Protein AF-A0A7J5VGN0-F1 (afdb_monomer_lite)

Sequence (141 aa):
MKNILKKIDSIKTKIDAHRPLDSHMVNQLREYFRSSMTYSSNALEENSLTETETKIVIEDGITIGGKPVKDHLEALGHSAAYDLLFRLAKHQDITEANIKELHRLFYYRIDEDQAGKYRKQKKSSLPAQPSSPPHLKRYRI

Radius of gyration: 19.09 Å; chains: 1; bounding box: 44×40×51 Å

pLDDT: mean 88.63, std 17.1, range [35.78, 98.5]

Secondary structure (DSSP, 8-state):
-HHHHHHHHHHHHHHHTTPSPPHHHHHHHHHHHHHHHHHHHHHHTT----HHHHHIIIII-PPPTTS-HHHHHHHHHHHHHHHHHHHHTTSS---HHHHHHHHHHHHTTT-TTTTT----SPPP-PPPP-PPPTT-S----

Structure (mmCIF, N/CA/C/O backbone):
data_AF-A0A7J5VGN0-F1
#
_entry.id   AF-A0A7J5VGN0-F1
#
loop_
_atom_site.group_PDB
_atom_site.id
_atom_site.type_symbol
_atom_site.label_atom_id
_atom_site.label_alt_id
_atom_site.label_comp_id
_atom_site.label_asym_id
_atom_site.label_entity_id
_atom_site.label_seq_id
_atom_site.pdbx_PDB_ins_code
_atom_site.Cartn_x
_atom_site.Cartn_y
_atom_site.Cartn_z
_atom_site.occupancy
_atom_site.B_iso_or_equiv
_atom_site.auth_seq_id
_atom_site.auth_comp_id
_atom_site.auth_asym_id
_atom_site.auth_atom_id
_atom_site.pdbx_PDB_model_n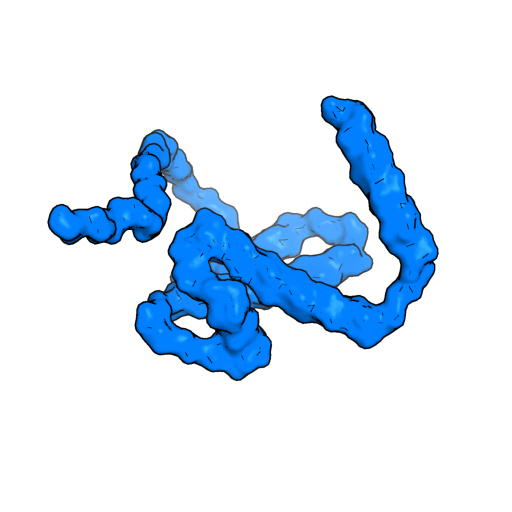um
ATOM 1 N N . MET A 1 1 ? 9.150 22.708 -17.367 1.00 65.81 1 MET A N 1
ATOM 2 C CA . MET A 1 1 ? 8.446 21.412 -17.544 1.00 65.81 1 MET A CA 1
ATOM 3 C C . MET A 1 1 ? 9.105 20.488 -18.572 1.00 65.81 1 MET A C 1
ATOM 5 O O . MET A 1 1 ? 9.515 19.411 -18.168 1.00 65.81 1 MET A O 1
ATOM 9 N N . LYS A 1 2 ? 9.304 20.880 -19.847 1.00 73.38 2 LYS A N 1
ATOM 10 C CA . LYS A 1 2 ? 9.900 19.992 -20.884 1.00 73.38 2 LYS A CA 1
ATOM 11 C C . LYS A 1 2 ? 11.277 19.395 -20.524 1.00 73.38 2 LYS A C 1
ATOM 13 O O . LYS A 1 2 ? 11.551 18.258 -20.879 1.00 73.38 2 LYS A O 1
ATOM 18 N N . ASN A 1 3 ? 12.130 20.134 -19.807 1.00 90.06 3 ASN A N 1
ATOM 19 C CA . ASN A 1 3 ? 13.449 19.643 -19.373 1.00 90.06 3 ASN A CA 1
ATOM 20 C C . ASN A 1 3 ? 13.342 18.571 -18.260 1.00 90.06 3 ASN A C 1
ATOM 22 O O . ASN A 1 3 ? 14.042 17.565 -18.289 1.00 90.06 3 ASN A O 1
ATOM 26 N N . ILE A 1 4 ? 12.392 18.729 -17.329 1.00 95.06 4 ILE A N 1
ATOM 27 C CA . ILE A 1 4 ? 12.167 17.772 -16.232 1.00 95.06 4 ILE A CA 1
ATOM 28 C C . ILE A 1 4 ? 11.666 16.432 -16.776 1.00 95.06 4 ILE A C 1
ATOM 30 O O . ILE A 1 4 ? 12.188 15.396 -16.383 1.00 95.06 4 ILE A O 1
ATOM 34 N N . LEU A 1 5 ? 10.718 16.453 -17.720 1.00 96.38 5 LEU A N 1
ATOM 35 C CA . LEU A 1 5 ? 10.209 15.227 -18.348 1.00 96.38 5 LEU A CA 1
ATOM 36 C C . LEU A 1 5 ? 11.332 14.454 -19.053 1.00 96.38 5 LEU A C 1
ATOM 38 O O . LEU A 1 5 ? 11.529 13.281 -18.768 1.00 96.38 5 LEU A O 1
ATOM 42 N N . LYS A 1 6 ? 12.176 15.143 -19.837 1.00 96.81 6 LYS A N 1
ATOM 43 C CA . LYS A 1 6 ? 13.356 14.523 -20.465 1.00 96.81 6 LYS A CA 1
ATOM 44 C C . LYS A 1 6 ? 14.316 13.896 -19.449 1.00 96.81 6 LYS A C 1
ATOM 46 O O . LYS A 1 6 ? 14.897 12.846 -19.713 1.00 96.81 6 LYS A O 1
ATOM 51 N N . LYS A 1 7 ? 14.506 14.537 -18.291 1.00 96.94 7 LYS A N 1
ATOM 52 C CA . LYS A 1 7 ? 15.338 13.992 -17.209 1.00 96.94 7 LYS A CA 1
ATOM 53 C C . LYS A 1 7 ? 14.717 12.728 -16.606 1.00 96.94 7 LYS A C 1
ATOM 55 O O . LYS A 1 7 ? 15.448 11.768 -16.379 1.00 96.94 7 LYS A O 1
ATOM 60 N N . ILE A 1 8 ? 13.403 12.719 -16.370 1.00 96.81 8 ILE A N 1
ATOM 61 C CA . ILE A 1 8 ? 12.665 11.543 -15.880 1.00 96.81 8 ILE A CA 1
ATOM 62 C C . ILE A 1 8 ? 12.804 10.386 -16.872 1.00 96.81 8 ILE A C 1
ATOM 64 O O . ILE A 1 8 ? 13.197 9.295 -16.464 1.00 96.81 8 ILE A O 1
ATOM 68 N N . ASP A 1 9 ? 12.590 10.642 -18.164 1.00 96.94 9 ASP A N 1
ATOM 69 C CA . ASP A 1 9 ? 12.725 9.631 -19.216 1.00 96.94 9 ASP A CA 1
ATOM 70 C C . ASP A 1 9 ? 14.149 9.060 -19.259 1.00 96.94 9 ASP A C 1
ATOM 72 O O . ASP A 1 9 ? 14.336 7.847 -19.292 1.00 96.94 9 ASP A O 1
ATOM 76 N N . SER A 1 10 ? 15.173 9.916 -19.160 1.00 97.19 10 SER A N 1
ATOM 77 C CA . SER A 1 10 ? 16.572 9.474 -19.127 1.00 97.19 10 SER A CA 1
ATOM 78 C C . SER A 1 10 ? 16.886 8.581 -17.921 1.00 97.19 10 SER A C 1
ATOM 80 O O . SER A 1 10 ? 17.598 7.585 -18.064 1.00 97.19 10 SER A O 1
ATOM 82 N N . ILE A 1 11 ? 16.363 8.911 -16.737 1.00 97.25 11 ILE A N 1
ATOM 83 C CA . ILE A 1 11 ? 16.534 8.090 -15.530 1.00 97.25 11 ILE A CA 1
ATOM 84 C C . ILE A 1 11 ? 15.798 6.758 -15.691 1.00 97.25 11 ILE A C 1
ATOM 86 O O . ILE A 1 11 ? 16.367 5.711 -15.387 1.00 97.25 11 ILE A O 1
ATOM 90 N N . LYS A 1 12 ? 14.573 6.783 -16.224 1.00 96.62 12 LYS A N 1
ATOM 91 C CA . LYS A 1 12 ? 13.795 5.576 -16.501 1.00 96.62 12 LYS A CA 1
ATOM 92 C C . LYS A 1 12 ? 14.535 4.636 -17.454 1.00 96.62 12 LYS A C 1
ATOM 94 O O . LYS A 1 12 ? 14.658 3.459 -17.134 1.00 96.62 12 LYS A O 1
ATOM 99 N N . THR A 1 13 ? 15.109 5.145 -18.546 1.00 97.25 13 THR A N 1
ATOM 100 C CA . THR A 1 13 ? 15.904 4.332 -19.485 1.00 97.25 13 THR A CA 1
ATOM 101 C C . THR A 1 13 ? 17.092 3.659 -18.800 1.00 97.25 13 THR A C 1
ATOM 103 O O . THR A 1 13 ? 17.365 2.490 -19.056 1.00 97.25 13 THR A O 1
ATOM 106 N N . LYS A 1 14 ? 17.786 4.366 -17.897 1.00 96.62 14 LYS A N 1
ATOM 107 C CA . LYS A 1 14 ? 18.894 3.780 -17.125 1.00 96.62 14 LYS A CA 1
ATOM 108 C C . LYS A 1 14 ? 18.417 2.655 -16.207 1.00 96.62 14 LYS A C 1
ATOM 110 O O . LYS A 1 14 ? 19.077 1.630 -16.132 1.00 96.62 14 LYS A O 1
ATOM 115 N N . ILE A 1 15 ? 17.274 2.828 -15.542 1.00 94.19 15 ILE A N 1
ATOM 116 C CA . ILE A 1 15 ? 16.675 1.789 -14.690 1.00 94.19 15 ILE A CA 1
ATOM 117 C C . ILE A 1 15 ? 16.257 0.576 -15.530 1.00 94.19 15 ILE A C 1
ATOM 119 O O . ILE A 1 15 ? 16.538 -0.560 -15.158 1.00 94.19 15 ILE A O 1
ATOM 123 N N . ASP A 1 16 ? 15.606 0.807 -16.670 1.00 95.12 16 ASP A N 1
ATOM 124 C CA . ASP A 1 16 ? 15.105 -0.265 -17.531 1.00 95.12 16 ASP A CA 1
ATOM 125 C C . ASP A 1 16 ? 16.242 -1.085 -18.163 1.00 95.12 16 ASP A C 1
ATOM 127 O O . ASP A 1 16 ? 16.081 -2.290 -18.350 1.00 95.12 16 ASP A O 1
ATOM 131 N N . ALA A 1 17 ? 17.415 -0.483 -18.395 1.00 96.44 17 ALA A N 1
ATOM 132 C CA . ALA A 1 17 ? 18.611 -1.181 -18.875 1.00 96.44 17 ALA A CA 1
ATOM 133 C C . ALA A 1 17 ? 19.156 -2.244 -17.898 1.00 96.44 17 ALA A C 1
ATOM 135 O O . ALA A 1 17 ? 19.924 -3.108 -18.310 1.00 96.44 17 ALA A O 1
ATOM 136 N N . HIS A 1 18 ? 18.756 -2.210 -16.622 1.00 92.56 18 HIS A N 1
ATOM 137 C CA . HIS A 1 18 ? 19.127 -3.217 -15.622 1.00 92.56 18 HIS A CA 1
ATOM 138 C C . HIS A 1 18 ? 18.126 -4.381 -15.518 1.00 92.56 18 HIS A C 1
ATOM 140 O O . HIS A 1 18 ? 18.248 -5.213 -14.622 1.00 92.56 18 HIS A O 1
ATOM 146 N N . ARG A 1 19 ? 17.116 -4.455 -16.395 1.00 92.12 19 ARG A N 1
ATOM 147 C CA . ARG A 1 19 ? 16.150 -5.564 -16.422 1.00 92.12 19 ARG A CA 1
ATOM 148 C C . ARG A 1 19 ? 16.654 -6.736 -17.293 1.00 92.12 19 ARG A C 1
ATOM 150 O O . ARG A 1 19 ? 17.323 -6.486 -18.292 1.00 92.12 19 ARG A O 1
ATOM 157 N N . PRO A 1 20 ? 16.274 -7.996 -16.987 1.00 92.88 20 PRO A N 1
ATOM 158 C CA . PRO A 1 20 ? 15.438 -8.408 -15.860 1.00 92.88 20 PRO A CA 1
ATOM 159 C C . PRO A 1 20 ? 16.210 -8.386 -14.535 1.00 92.88 20 PRO A C 1
ATOM 161 O O . PRO A 1 20 ? 17.388 -8.717 -14.479 1.00 92.88 20 PRO A O 1
ATOM 164 N N . LEU A 1 21 ? 15.516 -8.004 -13.463 1.00 90.38 21 LEU A N 1
ATOM 165 C CA . LEU A 1 21 ? 16.039 -8.137 -12.106 1.00 90.38 21 LEU A CA 1
ATOM 166 C C . LEU A 1 21 ? 15.834 -9.572 -11.621 1.00 90.38 21 LEU A C 1
ATOM 168 O O . LEU A 1 21 ? 14.879 -10.237 -12.031 1.00 90.38 21 LEU A O 1
ATOM 172 N N . ASP A 1 22 ? 16.702 -10.017 -10.717 1.00 94.12 22 ASP A N 1
ATOM 173 C CA . ASP A 1 22 ? 16.537 -11.298 -10.043 1.00 94.12 22 ASP A CA 1
ATOM 174 C C . ASP A 1 22 ? 15.186 -11.371 -9.300 1.00 94.12 22 ASP A C 1
ATOM 176 O O . ASP A 1 22 ? 14.713 -10.395 -8.711 1.00 94.12 22 ASP A O 1
ATOM 180 N N . SER A 1 23 ? 14.553 -12.544 -9.333 1.00 92.75 23 SER A N 1
ATOM 181 C CA . SER A 1 23 ? 13.204 -12.747 -8.792 1.00 92.75 23 SER A CA 1
ATOM 182 C C . SER A 1 23 ? 13.121 -12.520 -7.280 1.00 92.75 23 SER A C 1
ATOM 184 O O . SER A 1 23 ? 12.127 -11.976 -6.794 1.00 92.75 23 SER A O 1
ATOM 186 N N . HIS A 1 24 ? 14.176 -12.868 -6.540 1.00 95.56 24 HIS A N 1
ATOM 187 C CA . HIS A 1 24 ? 14.250 -12.618 -5.109 1.00 95.56 24 HIS A CA 1
ATOM 188 C C . HIS A 1 24 ? 14.403 -11.116 -4.835 1.00 95.56 24 HIS A C 1
ATOM 190 O O . HIS A 1 24 ? 13.672 -10.577 -4.003 1.00 95.56 24 HIS A O 1
ATOM 196 N N . MET A 1 25 ? 15.241 -10.405 -5.599 1.00 94.12 25 MET A N 1
ATOM 197 C CA . MET A 1 25 ? 15.329 -8.939 -5.506 1.00 94.12 25 MET A CA 1
ATOM 198 C C . MET A 1 25 ? 13.992 -8.247 -5.808 1.00 94.12 25 MET A C 1
ATOM 200 O O . MET A 1 25 ? 13.609 -7.307 -5.113 1.00 94.12 25 MET A O 1
ATOM 204 N N . VAL A 1 26 ? 13.253 -8.707 -6.824 1.00 92.69 26 VAL A N 1
ATOM 205 C CA . VAL A 1 26 ? 11.925 -8.161 -7.156 1.00 92.69 26 VAL A CA 1
ATOM 206 C C . VAL A 1 26 ? 10.946 -8.350 -5.999 1.00 92.69 26 VAL A C 1
ATOM 208 O O . VAL A 1 26 ? 10.202 -7.422 -5.680 1.00 92.69 26 VAL A O 1
ATOM 211 N N . ASN A 1 27 ? 10.961 -9.514 -5.347 1.00 93.31 27 ASN A N 1
ATOM 212 C CA . ASN A 1 27 ? 10.115 -9.766 -4.183 1.00 93.31 27 ASN A CA 1
ATOM 213 C C . ASN A 1 27 ? 10.485 -8.854 -3.007 1.00 93.31 27 ASN A C 1
ATOM 215 O O . ASN A 1 27 ? 9.598 -8.242 -2.423 1.00 93.31 27 ASN A O 1
ATOM 219 N N . GLN A 1 28 ? 11.775 -8.673 -2.711 1.00 94.88 28 GLN A N 1
ATOM 220 C CA . GLN A 1 28 ? 12.214 -7.753 -1.656 1.00 94.88 28 GLN A CA 1
ATOM 221 C C . GLN A 1 28 ? 11.773 -6.307 -1.919 1.00 94.88 28 GLN A C 1
ATOM 223 O O . GLN A 1 28 ? 11.275 -5.635 -1.016 1.00 94.88 28 GLN A O 1
ATOM 228 N N . LEU A 1 29 ? 11.908 -5.835 -3.163 1.00 94.12 29 LEU A N 1
ATOM 229 C CA . LEU A 1 29 ? 11.426 -4.509 -3.554 1.00 94.12 29 LEU A CA 1
ATOM 230 C C . LEU A 1 29 ? 9.909 -4.396 -3.393 1.00 94.12 29 LEU A C 1
ATOM 232 O O . LEU A 1 29 ? 9.423 -3.367 -2.928 1.00 94.12 29 LEU A O 1
ATOM 236 N N . ARG A 1 30 ? 9.156 -5.440 -3.752 1.00 93.69 30 ARG A N 1
ATOM 237 C CA . ARG A 1 30 ? 7.700 -5.459 -3.589 1.00 93.69 30 ARG A CA 1
ATOM 238 C C . ARG A 1 30 ? 7.294 -5.327 -2.121 1.00 93.69 30 ARG A C 1
ATOM 240 O O . ARG A 1 30 ? 6.439 -4.496 -1.835 1.00 93.69 30 ARG A O 1
ATOM 247 N N . GLU A 1 31 ? 7.903 -6.084 -1.212 1.00 94.12 31 GLU A N 1
ATOM 248 C CA . GLU A 1 31 ? 7.583 -6.002 0.223 1.00 94.12 31 GLU A CA 1
ATOM 249 C C . GLU A 1 31 ? 7.964 -4.634 0.816 1.00 94.12 31 GLU A C 1
ATOM 251 O O . GLU A 1 31 ? 7.182 -4.014 1.544 1.00 94.12 31 GLU A O 1
ATOM 256 N N . TYR A 1 32 ? 9.116 -4.089 0.411 1.00 95.00 32 TYR A N 1
ATOM 257 C CA . TYR A 1 32 ? 9.520 -2.735 0.791 1.00 95.00 32 TYR A CA 1
ATOM 258 C C . TYR A 1 32 ? 8.509 -1.674 0.327 1.00 95.00 32 TYR A C 1
ATOM 260 O O . TYR A 1 32 ? 8.060 -0.843 1.115 1.00 95.00 32 TYR A O 1
ATOM 268 N N . PHE A 1 33 ? 8.101 -1.702 -0.944 1.00 95.69 33 PHE A N 1
ATOM 269 C CA . PHE A 1 33 ? 7.139 -0.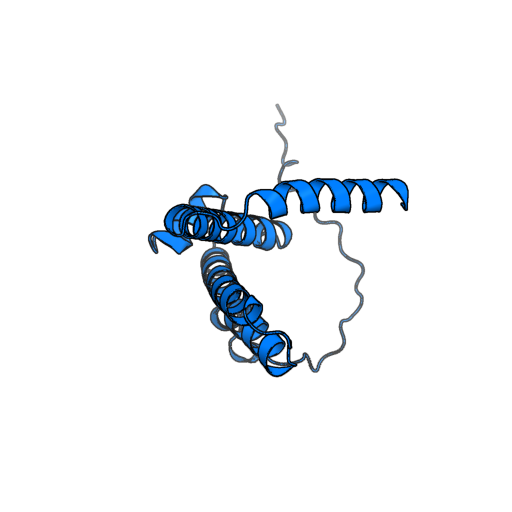723 -1.448 1.00 95.69 33 PHE A CA 1
ATOM 270 C C . PHE A 1 33 ? 5.733 -0.942 -0.893 1.00 95.69 33 PHE A C 1
ATOM 272 O O . PHE A 1 33 ? 5.017 0.037 -0.702 1.00 95.69 33 PHE A O 1
ATOM 279 N N . ARG A 1 34 ? 5.333 -2.182 -0.592 1.00 96.81 34 ARG A N 1
ATOM 280 C CA . ARG A 1 34 ? 4.055 -2.481 0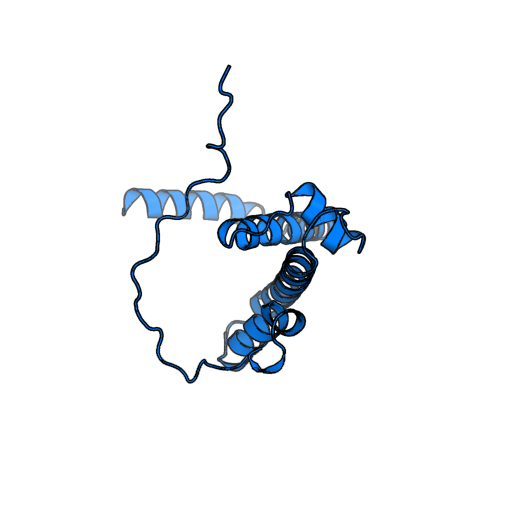.063 1.00 96.81 34 ARG A CA 1
ATOM 281 C C . ARG A 1 34 ? 3.954 -1.779 1.417 1.00 96.81 34 ARG A C 1
ATOM 283 O O . ARG A 1 34 ? 2.958 -1.097 1.664 1.00 96.81 34 ARG A O 1
ATOM 290 N N . SER A 1 35 ? 4.964 -1.927 2.275 1.00 96.75 35 SER A N 1
ATOM 291 C CA . SER A 1 35 ? 5.003 -1.273 3.591 1.00 96.75 35 SER A CA 1
ATOM 292 C C . SER A 1 35 ? 5.115 0.247 3.472 1.00 96.75 35 SER A C 1
ATOM 294 O O . SER A 1 35 ? 4.266 0.963 4.008 1.00 96.75 35 SER A O 1
ATOM 296 N N . SER A 1 36 ? 6.077 0.745 2.692 1.00 97.12 36 SER A N 1
ATOM 297 C CA . SER A 1 36 ? 6.345 2.183 2.589 1.00 97.12 36 SER A CA 1
ATOM 298 C C . SER A 1 36 ? 5.195 2.971 1.941 1.00 97.12 36 SER A C 1
ATOM 300 O O . SER A 1 36 ? 4.836 4.052 2.415 1.00 97.12 36 SER A O 1
ATOM 302 N N . MET A 1 37 ? 4.539 2.417 0.910 1.00 97.06 37 MET A N 1
ATOM 303 C CA . MET A 1 37 ? 3.356 3.040 0.295 1.00 97.06 37 MET A CA 1
ATOM 304 C C . MET A 1 37 ? 2.145 3.018 1.224 1.00 97.06 37 MET A C 1
ATOM 306 O O . MET A 1 37 ? 1.395 3.991 1.261 1.00 97.06 37 MET A O 1
ATOM 310 N N . THR A 1 38 ? 1.953 1.929 1.973 1.00 97.75 38 THR A N 1
ATOM 311 C CA . THR A 1 38 ? 0.846 1.816 2.932 1.00 97.75 38 THR A CA 1
ATOM 312 C C . THR A 1 38 ? 0.982 2.843 4.046 1.00 97.75 38 THR A C 1
ATOM 314 O O . THR A 1 38 ? 0.029 3.565 4.326 1.00 97.75 38 THR A O 1
ATOM 317 N N . TYR A 1 39 ? 2.180 2.972 4.617 1.00 98.38 39 TYR A N 1
ATOM 318 C CA . TYR A 1 39 ? 2.469 4.000 5.611 1.00 98.38 39 TYR A CA 1
ATOM 319 C C . TYR A 1 39 ? 2.281 5.406 5.033 1.00 98.38 39 TYR A C 1
ATOM 321 O O . TYR A 1 39 ? 1.491 6.187 5.556 1.00 98.38 39 TYR A O 1
ATOM 329 N N . SER A 1 40 ? 2.966 5.720 3.929 1.00 98.00 40 SER A N 1
ATOM 330 C CA . SER A 1 40 ? 2.980 7.080 3.380 1.00 98.00 40 SER A CA 1
ATOM 331 C C . SER A 1 40 ? 1.587 7.545 2.951 1.00 98.00 40 SER A C 1
ATOM 333 O O . SER A 1 40 ? 1.239 8.700 3.178 1.00 98.00 40 SER A O 1
ATOM 335 N N . SER A 1 41 ? 0.773 6.661 2.358 1.00 96.88 41 SER A N 1
ATOM 336 C CA . SER A 1 41 ? -0.594 7.005 1.954 1.00 96.88 41 SER A CA 1
ATOM 337 C C . SER A 1 41 ? -1.502 7.235 3.158 1.00 96.88 41 SER A C 1
ATOM 339 O O . SER A 1 41 ? -2.234 8.218 3.184 1.00 96.88 41 SER A O 1
ATOM 341 N N . ASN A 1 42 ? -1.459 6.358 4.161 1.00 97.19 42 ASN A N 1
ATOM 342 C CA . ASN A 1 42 ? -2.326 6.494 5.327 1.00 97.19 42 ASN A CA 1
ATOM 343 C C . ASN A 1 42 ? -1.908 7.684 6.206 1.00 97.19 42 ASN A C 1
ATOM 345 O O . ASN A 1 42 ? -2.768 8.383 6.733 1.00 97.19 42 ASN A O 1
ATOM 349 N N . ALA A 1 43 ? -0.607 7.969 6.323 1.00 97.19 43 ALA A N 1
ATOM 350 C CA . ALA A 1 43 ? -0.103 9.119 7.073 1.00 97.19 43 ALA A CA 1
ATOM 351 C C . ALA A 1 43 ? -0.588 10.466 6.497 1.00 97.19 43 ALA A C 1
ATOM 353 O O . ALA A 1 43 ? -0.798 11.413 7.255 1.00 97.19 43 ALA A O 1
ATOM 354 N N . LEU A 1 44 ? -0.810 10.557 5.175 1.00 96.62 44 LEU A N 1
ATOM 355 C CA . LEU A 1 44 ? -1.428 11.735 4.544 1.00 96.62 44 LEU A CA 1
ATOM 356 C C . LEU A 1 44 ? -2.887 11.943 4.979 1.00 96.62 44 LEU A C 1
ATOM 358 O O . LEU A 1 44 ? -3.344 13.081 5.028 1.00 96.62 44 LEU A O 1
ATOM 362 N N . GLU A 1 45 ? -3.586 10.861 5.321 1.00 92.81 45 GLU A N 1
ATOM 363 C CA . GLU A 1 45 ? -4.972 10.848 5.809 1.00 92.81 45 GLU A CA 1
ATOM 364 C C . GLU A 1 45 ? -5.040 10.821 7.351 1.00 92.81 45 GLU A C 1
ATOM 366 O O . GLU A 1 45 ? -6.027 10.380 7.937 1.00 92.81 45 GLU A O 1
ATOM 371 N N . GLU A 1 46 ? -3.977 11.300 8.010 1.00 94.81 46 GLU A N 1
ATOM 372 C CA . GLU A 1 46 ? -3.860 11.447 9.469 1.00 94.81 46 GLU A CA 1
ATOM 373 C C . GLU A 1 46 ? -3.831 10.126 10.266 1.00 94.81 46 GLU A C 1
ATOM 375 O O . GLU A 1 46 ? -4.058 10.122 11.478 1.00 94.81 46 GLU A O 1
ATOM 380 N N . ASN A 1 47 ? -3.488 9.003 9.628 1.00 97.81 47 ASN A N 1
ATOM 381 C CA . ASN A 1 47 ? -3.206 7.751 10.334 1.00 97.81 47 ASN A CA 1
ATOM 382 C C . ASN A 1 47 ? -1.950 7.891 11.214 1.00 97.81 47 ASN A C 1
ATOM 384 O O . ASN A 1 47 ? -0.939 8.460 10.797 1.00 97.81 47 ASN A O 1
ATOM 388 N N . SER A 1 48 ? -2.006 7.370 12.441 1.00 98.00 48 SER A N 1
ATOM 389 C CA . SER A 1 48 ? -0.985 7.609 13.465 1.00 98.00 48 SER A CA 1
ATOM 390 C C . SER A 1 48 ? 0.110 6.543 13.552 1.00 98.00 48 SER A C 1
ATOM 392 O O . SER A 1 48 ? 1.033 6.696 14.361 1.00 98.00 48 SER A O 1
ATOM 394 N N . LEU A 1 49 ? 0.028 5.457 12.779 1.00 98.44 49 LEU A N 1
ATOM 395 C CA . LEU A 1 49 ? 1.078 4.437 12.742 1.00 98.44 49 LEU A CA 1
ATOM 396 C C . LEU A 1 49 ? 2.345 5.006 12.096 1.00 98.44 49 LEU A C 1
ATOM 398 O O . LEU A 1 49 ? 2.303 5.619 11.035 1.00 98.44 49 LEU A O 1
ATOM 402 N N . THR A 1 50 ? 3.495 4.772 12.720 1.00 98.38 50 THR A N 1
ATOM 403 C CA . THR A 1 50 ? 4.808 5.004 12.100 1.00 98.38 50 THR A CA 1
ATOM 404 C C . THR A 1 50 ? 5.078 3.977 10.995 1.00 98.38 50 THR A C 1
ATOM 406 O O . THR A 1 50 ? 4.380 2.966 10.887 1.00 98.38 50 THR A O 1
ATOM 409 N N . GLU A 1 51 ? 6.114 4.188 10.178 1.00 97.75 51 GLU A N 1
ATOM 410 C CA . GLU A 1 51 ? 6.478 3.236 9.115 1.00 97.75 51 GLU A CA 1
ATOM 411 C C . GLU A 1 51 ? 6.814 1.847 9.683 1.00 97.75 51 GLU A C 1
ATOM 413 O O . GLU A 1 51 ? 6.314 0.836 9.191 1.00 97.75 51 GLU A O 1
ATOM 418 N N . THR A 1 52 ? 7.576 1.791 10.782 1.00 97.69 52 THR A N 1
ATOM 419 C CA . THR A 1 52 ? 7.916 0.534 11.470 1.00 97.69 52 THR A CA 1
ATOM 420 C C . THR A 1 52 ? 6.687 -0.142 12.072 1.00 97.69 52 THR A C 1
ATOM 422 O O . THR A 1 52 ? 6.514 -1.346 11.916 1.00 97.69 52 THR A O 1
ATOM 425 N N . GLU A 1 53 ? 5.812 0.618 12.735 1.00 98.50 53 GLU A N 1
ATOM 426 C CA . GLU A 1 53 ? 4.549 0.098 13.276 1.00 98.50 53 GLU A CA 1
ATOM 427 C C . GLU A 1 53 ? 3.648 -0.445 12.159 1.00 98.50 53 GLU A C 1
ATOM 429 O O . GLU A 1 53 ? 3.117 -1.544 12.277 1.00 98.50 53 GLU A O 1
ATOM 434 N N . THR A 1 54 ? 3.531 0.278 11.042 1.00 98.31 54 THR A N 1
ATOM 435 C CA . THR A 1 54 ? 2.781 -0.164 9.858 1.00 98.31 54 THR A CA 1
ATOM 436 C C . THR A 1 54 ? 3.334 -1.480 9.325 1.00 98.31 54 THR A C 1
ATOM 438 O O . THR A 1 54 ? 2.565 -2.393 9.035 1.00 98.31 54 THR A O 1
ATOM 441 N N . LYS A 1 55 ? 4.664 -1.598 9.228 1.00 97.75 55 LYS A N 1
ATOM 442 C CA . LYS A 1 55 ? 5.333 -2.824 8.795 1.00 97.75 55 LYS A CA 1
ATOM 443 C C . LYS A 1 55 ? 4.985 -4.007 9.704 1.00 97.75 55 LYS A C 1
ATOM 445 O O . LYS A 1 55 ? 4.545 -5.033 9.201 1.00 97.75 55 LYS A O 1
ATOM 450 N N . ILE A 1 56 ? 5.096 -3.835 11.022 1.00 97.81 56 ILE A N 1
ATOM 451 C CA . ILE A 1 56 ? 4.738 -4.858 12.021 1.00 97.81 56 ILE A CA 1
ATOM 452 C C . ILE A 1 56 ? 3.270 -5.291 11.868 1.00 97.81 56 ILE A C 1
ATOM 454 O O . ILE A 1 56 ? 2.959 -6.481 11.887 1.00 97.81 56 ILE A O 1
ATOM 458 N N . VAL A 1 57 ? 2.358 -4.336 11.661 1.00 98.06 57 VAL A N 1
ATOM 459 C CA . VAL A 1 57 ? 0.928 -4.628 11.474 1.00 98.06 57 VAL A CA 1
ATOM 460 C C . VAL A 1 57 ? 0.680 -5.478 10.230 1.00 98.06 57 VAL A C 1
ATOM 462 O O . VAL A 1 57 ? -0.110 -6.419 10.289 1.00 98.06 57 VAL A O 1
ATOM 465 N N . ILE A 1 58 ? 1.310 -5.150 9.098 1.00 97.12 58 ILE A N 1
ATOM 466 C CA . ILE A 1 58 ? 1.003 -5.812 7.822 1.00 97.12 58 ILE A CA 1
ATOM 467 C C . ILE A 1 58 ? 1.808 -7.095 7.583 1.00 97.12 58 ILE A C 1
ATOM 469 O O . ILE A 1 58 ? 1.298 -7.981 6.902 1.00 97.12 58 ILE A O 1
ATOM 473 N N . GLU A 1 59 ? 3.040 -7.189 8.093 1.00 94.56 59 GLU A N 1
ATOM 474 C CA . GLU A 1 59 ? 3.920 -8.350 7.890 1.00 94.56 59 GLU A CA 1
ATOM 475 C C . GLU A 1 59 ? 3.727 -9.397 8.993 1.00 94.56 59 GLU A C 1
ATOM 477 O O . GLU A 1 59 ? 3.558 -10.577 8.687 1.00 94.56 59 GLU A O 1
ATOM 482 N N . ASP A 1 60 ? 3.670 -8.968 10.258 1.00 95.00 60 ASP A N 1
ATOM 483 C CA . ASP A 1 60 ? 3.613 -9.881 11.408 1.00 95.00 60 ASP A CA 1
ATOM 484 C C . ASP A 1 60 ? 2.187 -10.068 11.953 1.00 95.00 60 ASP A C 1
ATOM 486 O O . ASP A 1 60 ? 1.931 -10.960 12.764 1.00 95.00 60 ASP A O 1
ATOM 490 N N . GLY A 1 61 ? 1.236 -9.224 11.534 1.00 94.81 61 GLY A N 1
ATOM 491 C CA . GLY A 1 61 ? -0.146 -9.264 12.022 1.00 94.81 61 GLY A CA 1
ATOM 492 C C . GLY A 1 61 ? -0.292 -8.832 13.484 1.00 94.81 61 GLY A C 1
ATOM 493 O O . GLY A 1 61 ? -1.280 -9.178 14.136 1.00 94.81 61 GLY A O 1
ATOM 494 N N . ILE A 1 62 ? 0.688 -8.098 14.016 1.00 96.69 62 ILE A N 1
ATOM 495 C CA . ILE A 1 62 ? 0.736 -7.682 15.420 1.00 96.69 62 ILE A CA 1
ATOM 496 C C . ILE A 1 62 ? 0.096 -6.300 15.576 1.00 96.69 62 ILE A C 1
ATOM 498 O O . ILE A 1 62 ? 0.413 -5.358 14.854 1.00 96.69 62 ILE A O 1
ATOM 502 N N . THR A 1 63 ? -0.794 -6.157 16.557 1.00 96.88 63 THR A N 1
ATOM 503 C CA . THR A 1 63 ? -1.401 -4.865 16.905 1.00 96.88 63 THR A CA 1
ATOM 504 C C . THR A 1 63 ? -0.466 -3.999 17.744 1.00 96.88 63 THR A C 1
ATOM 506 O O . THR A 1 63 ? 0.240 -4.500 18.619 1.00 96.88 63 THR A O 1
ATOM 509 N N . ILE A 1 64 ? -0.545 -2.686 17.555 1.00 98.12 64 ILE A N 1
ATOM 510 C CA . ILE A 1 64 ? 0.232 -1.681 18.275 1.00 98.12 64 ILE A CA 1
ATOM 511 C C . ILE A 1 64 ? -0.606 -1.085 19.408 1.00 98.12 64 ILE A C 1
ATOM 513 O O . ILE A 1 64 ? -1.651 -0.463 19.195 1.00 98.12 64 ILE A O 1
ATOM 517 N N . GLY A 1 65 ? -0.128 -1.265 20.638 1.00 97.69 65 GLY A N 1
ATOM 518 C CA . GLY A 1 65 ? -0.780 -0.734 21.832 1.00 97.69 65 GLY A CA 1
ATOM 519 C C . GLY A 1 65 ? -0.903 0.793 21.798 1.00 97.69 65 GLY A C 1
ATOM 520 O O . GLY A 1 65 ? 0.029 1.498 21.424 1.00 97.69 65 GLY A O 1
ATOM 521 N N . GLY A 1 66 ? -2.063 1.311 22.208 1.00 96.94 66 GLY A N 1
ATOM 522 C CA . GLY A 1 66 ? -2.317 2.754 22.296 1.00 96.94 66 GLY A CA 1
ATOM 523 C C . GLY A 1 66 ? -2.656 3.444 20.970 1.00 96.94 66 GLY A C 1
ATOM 524 O O . GLY A 1 66 ? -2.900 4.649 20.973 1.00 96.94 66 GLY A O 1
ATOM 525 N N . LYS A 1 67 ? -2.711 2.709 19.853 1.00 97.75 67 LYS A N 1
ATOM 526 C CA . LYS A 1 67 ? -3.122 3.236 18.545 1.00 97.75 67 LYS A CA 1
ATOM 527 C C . LYS A 1 67 ? -4.594 2.912 18.258 1.00 97.75 67 LYS A C 1
ATOM 529 O O . LYS A 1 67 ? -5.082 1.866 18.699 1.00 97.75 67 LYS A O 1
ATOM 534 N N . PRO A 1 68 ? -5.321 3.763 17.513 1.00 97.56 68 PRO A N 1
ATOM 535 C CA . PRO A 1 68 ? -6.695 3.475 17.121 1.00 97.56 68 PRO A CA 1
ATOM 536 C C . PRO A 1 68 ? -6.804 2.166 16.334 1.00 97.56 68 PRO A C 1
ATOM 538 O O . PRO A 1 68 ? -5.990 1.874 15.460 1.00 97.56 68 PRO A O 1
ATOM 541 N N . VAL A 1 69 ? -7.861 1.389 16.581 1.00 96.94 69 VAL A N 1
ATOM 542 C CA . VAL A 1 69 ? -8.151 0.180 15.785 1.00 96.94 69 VAL A CA 1
ATOM 543 C C . VAL A 1 69 ? -8.333 0.537 14.308 1.00 96.94 69 VAL A C 1
ATOM 545 O O . VAL A 1 69 ? -7.845 -0.183 13.441 1.00 96.94 69 VAL A O 1
ATOM 548 N N . LYS A 1 70 ? -8.966 1.685 14.027 1.00 96.75 70 LYS A N 1
ATOM 549 C CA . LYS A 1 70 ? -9.151 2.226 12.674 1.00 96.75 70 LYS A CA 1
ATOM 550 C C . LYS A 1 70 ? -7.835 2.261 11.893 1.00 96.75 70 LYS A C 1
ATOM 552 O O . LYS A 1 70 ? -7.795 1.761 10.776 1.00 96.75 70 LYS A O 1
ATOM 557 N N . ASP A 1 71 ? -6.761 2.742 12.513 1.00 98.00 71 ASP A N 1
ATOM 558 C CA . ASP A 1 71 ? -5.466 2.906 11.855 1.00 98.00 71 ASP A CA 1
ATOM 559 C C . ASP A 1 71 ? -4.879 1.572 11.373 1.00 98.00 71 ASP A C 1
ATOM 561 O O . ASP A 1 71 ? -4.334 1.480 10.272 1.00 98.00 71 ASP A O 1
ATOM 565 N N . HIS A 1 72 ? -5.044 0.517 12.174 1.00 98.25 72 HIS A N 1
ATOM 566 C CA . HIS A 1 72 ? -4.624 -0.838 11.821 1.00 98.25 72 HIS A CA 1
ATOM 567 C C . HIS A 1 72 ? -5.462 -1.400 10.675 1.00 98.25 72 HIS A C 1
ATOM 569 O O . HIS A 1 72 ? -4.935 -2.027 9.758 1.00 98.25 72 HIS A O 1
ATOM 575 N N . LEU A 1 73 ? -6.777 -1.179 10.720 1.00 97.75 73 LEU A N 1
ATOM 576 C CA . LEU A 1 73 ? -7.697 -1.650 9.689 1.00 97.75 73 LEU A CA 1
ATOM 577 C C . LEU A 1 73 ? -7.439 -0.955 8.348 1.00 97.75 73 LEU A C 1
ATOM 579 O O . LEU A 1 73 ? -7.461 -1.625 7.316 1.00 97.75 73 LEU A O 1
ATOM 583 N N . GLU A 1 74 ? -7.125 0.341 8.364 1.00 97.62 74 GLU A N 1
ATOM 584 C CA . GLU A 1 74 ? -6.695 1.098 7.184 1.00 97.62 74 GLU A CA 1
ATOM 585 C C . GLU A 1 74 ? -5.365 0.576 6.630 1.00 97.62 74 GLU A C 1
ATOM 587 O O . GLU A 1 74 ? -5.237 0.392 5.420 1.00 97.62 74 GLU A O 1
ATOM 592 N N . ALA A 1 75 ? -4.377 0.289 7.487 1.00 98.00 75 ALA A N 1
ATOM 593 C CA . ALA A 1 75 ? -3.096 -0.279 7.057 1.00 98.00 75 ALA A CA 1
ATOM 594 C C . ALA A 1 75 ? -3.280 -1.656 6.397 1.00 98.00 75 ALA A C 1
ATOM 596 O O . ALA A 1 75 ? -2.784 -1.906 5.296 1.00 98.00 75 ALA A O 1
ATOM 597 N N . LEU A 1 76 ? -4.066 -2.536 7.023 1.00 97.88 76 LEU A N 1
ATOM 598 C CA . LEU A 1 76 ? -4.384 -3.852 6.472 1.00 97.88 76 LEU A CA 1
ATOM 599 C C . LEU A 1 76 ? -5.135 -3.740 5.138 1.00 97.88 76 LEU A C 1
ATOM 601 O O . LEU A 1 76 ? -4.749 -4.397 4.168 1.00 97.88 76 LEU A O 1
ATOM 605 N N . GLY A 1 77 ? -6.167 -2.893 5.073 1.00 97.62 77 GLY A N 1
ATOM 606 C CA . GLY A 1 77 ? -6.971 -2.669 3.869 1.00 97.62 77 GLY A CA 1
ATOM 607 C C . GLY A 1 77 ? -6.146 -2.128 2.703 1.00 97.62 77 GLY A C 1
ATOM 608 O O . GLY A 1 77 ? -6.190 -2.676 1.599 1.00 97.62 77 GLY A O 1
ATOM 609 N N . HIS A 1 78 ? -5.322 -1.109 2.951 1.00 97.69 78 HIS A N 1
ATOM 610 C CA . HIS A 1 78 ? -4.439 -0.546 1.934 1.00 97.69 78 HIS A CA 1
ATOM 611 C C . HIS A 1 78 ? -3.389 -1.563 1.459 1.00 97.69 78 HIS A C 1
ATOM 613 O O . HIS A 1 78 ? -3.174 -1.705 0.255 1.00 97.69 78 HIS A O 1
ATOM 619 N N . SER A 1 79 ? -2.786 -2.342 2.365 1.00 97.44 79 SER A N 1
ATOM 620 C CA . SER A 1 79 ? -1.817 -3.376 1.974 1.00 97.44 79 SER A CA 1
ATOM 621 C C . SER A 1 79 ? -2.441 -4.459 1.074 1.00 97.44 79 SER A C 1
ATOM 623 O O . SER A 1 79 ? -1.824 -4.897 0.103 1.00 97.44 79 SER A O 1
ATOM 625 N N . ALA A 1 80 ? -3.701 -4.834 1.327 1.00 97.50 80 ALA A N 1
ATOM 626 C CA . ALA A 1 80 ? -4.445 -5.767 0.484 1.00 97.50 80 ALA A CA 1
ATOM 627 C C . ALA A 1 80 ? -4.797 -5.156 -0.885 1.00 97.50 80 ALA A C 1
ATOM 629 O O . ALA A 1 80 ? -4.722 -5.834 -1.914 1.00 97.50 80 ALA A O 1
ATOM 630 N N . ALA A 1 81 ? -5.147 -3.867 -0.919 1.00 97.31 81 ALA A N 1
ATOM 631 C CA . ALA A 1 81 ? -5.360 -3.140 -2.167 1.00 97.31 81 ALA A CA 1
ATOM 632 C C . ALA A 1 81 ? -4.067 -3.053 -3.000 1.00 97.31 81 ALA A C 1
ATOM 634 O O . ALA A 1 81 ? -4.113 -3.248 -4.215 1.00 97.31 81 ALA A O 1
ATOM 635 N N . TYR A 1 82 ? -2.907 -2.858 -2.362 1.00 96.50 82 TYR A N 1
ATOM 636 C CA . TYR A 1 82 ? -1.598 -2.882 -3.024 1.00 96.50 82 TYR A CA 1
ATOM 637 C C . TYR A 1 82 ? -1.312 -4.240 -3.691 1.00 96.50 82 TYR A C 1
ATOM 639 O O . TYR A 1 82 ? -0.879 -4.292 -4.844 1.00 96.50 82 TYR A O 1
ATOM 647 N N . ASP A 1 83 ? -1.619 -5.352 -3.018 1.00 95.56 83 ASP A N 1
ATOM 648 C CA . ASP A 1 83 ? -1.471 -6.690 -3.605 1.00 95.56 83 ASP A CA 1
ATOM 649 C C . ASP A 1 83 ? -2.352 -6.903 -4.838 1.00 95.56 83 ASP A C 1
ATOM 651 O O . ASP A 1 83 ? -1.936 -7.540 -5.813 1.00 95.56 83 ASP A O 1
ATOM 655 N N . LEU A 1 84 ? -3.584 -6.387 -4.817 1.00 96.00 84 LEU A N 1
ATOM 656 C CA . LEU A 1 84 ? -4.440 -6.402 -5.998 1.00 96.00 84 LEU A CA 1
ATOM 657 C C . LEU A 1 84 ? -3.856 -5.529 -7.110 1.00 96.00 84 LEU A C 1
ATOM 659 O O . LEU A 1 84 ? -3.777 -5.995 -8.244 1.00 96.00 84 LEU A O 1
ATOM 663 N N . LEU A 1 85 ? -3.409 -4.312 -6.798 1.00 94.75 85 LEU A N 1
ATOM 664 C CA . LEU A 1 85 ? -2.790 -3.406 -7.766 1.00 94.75 85 LEU A CA 1
ATOM 665 C C . LEU A 1 85 ? -1.615 -4.080 -8.485 1.00 94.75 85 LEU A C 1
ATOM 667 O O . LEU A 1 85 ? -1.534 -4.025 -9.710 1.00 94.75 85 LEU A O 1
ATOM 671 N N . PHE A 1 86 ? -0.747 -4.780 -7.751 1.00 91.38 86 PHE A N 1
ATOM 672 C CA . PHE A 1 86 ? 0.394 -5.484 -8.338 1.00 91.38 86 PHE A CA 1
ATOM 673 C C . PHE A 1 86 ? -0.026 -6.625 -9.281 1.00 91.38 86 PHE A C 1
ATOM 675 O O . PHE A 1 86 ? 0.633 -6.874 -10.291 1.00 91.38 86 PHE A O 1
ATOM 682 N N . ARG A 1 87 ? -1.136 -7.319 -8.989 1.00 92.56 87 ARG A N 1
ATOM 683 C CA . ARG A 1 87 ? -1.716 -8.318 -9.906 1.00 92.56 87 ARG A CA 1
ATOM 684 C C . ARG A 1 87 ? -2.314 -7.660 -11.146 1.00 92.56 87 ARG A C 1
ATOM 686 O O . ARG A 1 87 ? -2.060 -8.128 -12.251 1.00 92.56 87 ARG A O 1
ATOM 693 N N . LEU A 1 88 ? -3.060 -6.571 -10.966 1.00 94.44 88 LEU A N 1
ATOM 694 C CA . LEU A 1 88 ? -3.690 -5.823 -12.055 1.00 94.44 88 LEU A CA 1
ATOM 695 C C . LEU A 1 88 ? -2.662 -5.202 -13.004 1.00 94.44 88 LEU A C 1
ATOM 697 O O . LEU A 1 88 ? -2.879 -5.213 -14.207 1.00 94.44 88 LEU A O 1
ATOM 701 N N . ALA A 1 89 ? -1.516 -4.751 -12.490 1.00 90.88 89 ALA A N 1
ATOM 702 C CA . ALA A 1 89 ? -0.433 -4.172 -13.287 1.00 90.88 89 ALA A CA 1
ATOM 703 C C . ALA A 1 89 ? 0.176 -5.140 -14.323 1.00 90.88 89 ALA A C 1
ATOM 705 O O . ALA A 1 89 ? 0.918 -4.708 -15.203 1.00 90.88 89 ALA A O 1
ATOM 706 N N . LYS A 1 90 ? -0.119 -6.446 -14.233 1.00 88.44 90 LYS A N 1
ATOM 707 C CA . LYS A 1 90 ? 0.268 -7.447 -15.242 1.00 88.44 90 LYS A CA 1
ATOM 708 C C . LYS A 1 90 ? -0.665 -7.469 -16.460 1.00 88.44 90 LYS A C 1
ATOM 710 O O . LYS A 1 90 ? -0.352 -8.139 -17.440 1.00 88.44 90 LYS A O 1
ATOM 715 N N . HIS A 1 91 ? -1.797 -6.773 -16.397 1.00 88.44 91 HIS A N 1
ATOM 716 C CA . HIS A 1 91 ? -2.789 -6.670 -17.463 1.00 88.44 91 HIS A CA 1
ATOM 717 C C . HIS A 1 91 ? -2.733 -5.281 -18.117 1.00 88.44 91 HIS A C 1
ATOM 719 O O . HIS A 1 91 ? -2.274 -4.320 -17.504 1.00 88.44 91 HIS A O 1
ATOM 725 N N . GLN A 1 92 ? -3.177 -5.176 -19.374 1.00 79.94 92 GLN A N 1
ATOM 726 C CA . GLN A 1 92 ? -3.141 -3.909 -20.120 1.00 79.94 92 GLN A CA 1
ATOM 727 C C . GLN A 1 92 ? -4.307 -2.973 -19.780 1.00 79.94 92 GLN A C 1
ATOM 729 O O . GLN A 1 92 ? -4.134 -1.756 -19.832 1.00 79.94 92 GLN A O 1
ATOM 734 N N . ASP A 1 93 ? -5.456 -3.525 -19.385 1.00 93.00 93 ASP A N 1
ATOM 735 C CA . ASP A 1 93 ? -6.679 -2.754 -19.178 1.00 93.00 93 ASP A CA 1
ATOM 736 C C . ASP A 1 93 ? -7.026 -2.617 -17.694 1.00 93.00 93 ASP A C 1
ATOM 738 O O . ASP A 1 93 ? -7.002 -3.584 -16.930 1.00 93.00 93 ASP A O 1
ATOM 742 N N . ILE A 1 94 ? -7.414 -1.402 -17.301 1.00 93.69 94 ILE A N 1
ATOM 743 C CA . ILE A 1 94 ? -8.007 -1.111 -15.994 1.00 93.69 94 ILE A CA 1
ATOM 744 C C . ILE A 1 94 ? -9.497 -0.869 -16.210 1.00 93.69 94 ILE A C 1
ATOM 746 O O . ILE A 1 94 ? -9.896 0.081 -16.882 1.00 93.69 94 ILE A O 1
ATOM 750 N N . THR A 1 95 ? -10.326 -1.724 -15.620 1.00 96.00 95 THR A N 1
ATOM 751 C CA . THR A 1 95 ? -11.788 -1.628 -15.710 1.00 96.00 95 THR A CA 1
ATOM 752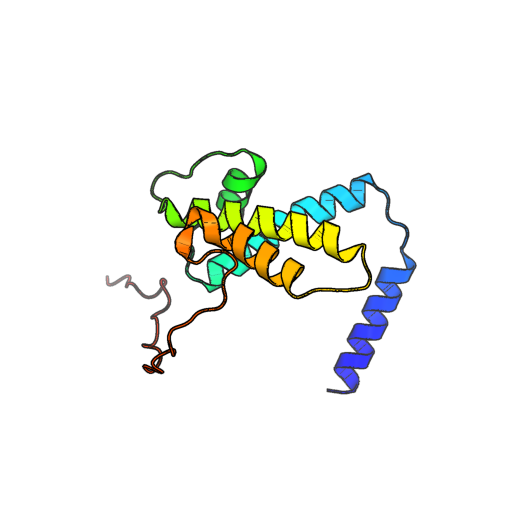 C C . THR A 1 95 ? -12.387 -0.926 -14.493 1.00 96.00 95 THR A C 1
ATOM 754 O O . THR A 1 95 ? -11.788 -0.869 -13.417 1.00 96.00 95 THR A O 1
ATOM 757 N N . GLU A 1 96 ? -13.626 -0.451 -14.624 1.00 97.62 96 GLU A N 1
ATOM 758 C CA . GLU A 1 96 ? -14.400 0.082 -13.497 1.00 97.62 96 GLU A CA 1
ATOM 759 C C . GLU A 1 96 ? -14.494 -0.922 -12.336 1.00 97.62 96 GLU A C 1
ATOM 761 O O . GLU A 1 96 ? -14.331 -0.563 -11.169 1.00 97.62 96 GLU A O 1
ATOM 766 N N . ALA A 1 97 ? -14.694 -2.204 -12.659 1.00 97.06 97 ALA A N 1
ATOM 767 C CA . ALA A 1 97 ? -14.740 -3.278 -11.676 1.00 97.06 97 ALA A CA 1
ATOM 768 C C . ALA A 1 97 ? -13.427 -3.383 -10.886 1.00 97.06 97 ALA A C 1
ATOM 770 O O . ALA A 1 97 ? -13.460 -3.588 -9.675 1.00 97.06 97 ALA A O 1
ATOM 771 N N . ASN A 1 98 ? -12.275 -3.174 -11.536 1.00 96.88 98 ASN A N 1
ATOM 772 C CA . ASN A 1 98 ? -10.983 -3.160 -10.850 1.00 96.88 98 ASN A CA 1
ATOM 773 C C . ASN A 1 98 ? -10.868 -1.991 -9.869 1.00 96.88 98 ASN A C 1
ATOM 775 O O . ASN A 1 98 ? -10.413 -2.182 -8.744 1.00 96.88 98 ASN A O 1
ATOM 779 N N . ILE A 1 99 ? -11.313 -0.798 -10.271 1.00 96.88 99 ILE A N 1
ATOM 780 C CA . ILE A 1 99 ? -11.290 0.396 -9.414 1.00 96.88 99 ILE A CA 1
ATOM 781 C C . ILE A 1 99 ? -12.196 0.195 -8.193 1.00 96.88 99 ILE A C 1
ATOM 783 O O . ILE A 1 99 ? -11.801 0.489 -7.064 1.00 96.88 99 ILE A O 1
ATOM 787 N N . LYS A 1 100 ? -13.398 -0.351 -8.399 1.00 98.06 100 LYS A N 1
ATOM 788 C CA . LYS A 1 100 ? -14.337 -0.649 -7.310 1.00 98.06 100 LYS A CA 1
ATOM 789 C C . LYS A 1 100 ? -13.794 -1.713 -6.369 1.00 98.06 100 LYS A C 1
ATOM 791 O O . LYS A 1 100 ? -13.957 -1.575 -5.163 1.00 98.06 100 LYS A O 1
ATOM 796 N N . GLU A 1 101 ? -13.107 -2.725 -6.886 1.00 98.00 101 GLU A N 1
ATOM 797 C CA . GLU A 1 101 ? -12.491 -3.752 -6.049 1.00 98.00 101 GLU A CA 1
ATOM 798 C C . GLU A 1 101 ? -11.302 -3.212 -5.239 1.00 98.00 101 GLU A C 1
ATOM 800 O O . GLU A 1 101 ? -11.193 -3.512 -4.051 1.00 98.00 101 GLU A O 1
ATOM 805 N N . LEU A 1 102 ? -10.461 -2.349 -5.824 1.00 97.62 102 LEU A N 1
ATOM 806 C CA . LEU A 1 102 ? -9.412 -1.638 -5.082 1.00 97.62 102 LEU A CA 1
ATOM 807 C C . LEU A 1 102 ? -10.010 -0.816 -3.932 1.00 97.62 102 LEU A C 1
ATOM 809 O O . LEU A 1 102 ? -9.574 -0.944 -2.789 1.00 97.62 102 LEU A O 1
ATOM 813 N N . HIS A 1 103 ? -11.055 -0.030 -4.214 1.00 97.56 103 HIS A N 1
ATOM 814 C CA . HIS A 1 103 ? -11.761 0.744 -3.190 1.00 97.56 103 HIS A CA 1
ATOM 815 C C . HIS A 1 103 ? -12.414 -0.158 -2.134 1.00 97.56 103 HIS A C 1
ATOM 817 O O . HIS A 1 103 ? -12.407 0.166 -0.948 1.00 97.56 103 HIS A O 1
ATOM 823 N N . ARG A 1 104 ? -12.958 -1.313 -2.539 1.00 98.25 104 ARG A N 1
ATOM 824 C CA . ARG A 1 104 ? -13.538 -2.282 -1.611 1.00 98.25 104 ARG A CA 1
ATOM 825 C C . ARG A 1 104 ? -12.485 -2.798 -0.641 1.00 98.25 104 ARG A C 1
ATOM 827 O O . ARG A 1 104 ? -12.720 -2.711 0.555 1.00 98.25 104 ARG A O 1
ATOM 834 N N . LEU A 1 105 ? -11.342 -3.286 -1.132 1.00 97.56 105 LEU A N 1
ATOM 835 C CA . LEU A 1 105 ? -10.257 -3.818 -0.295 1.00 97.56 105 LEU A CA 1
ATOM 836 C C . LEU A 1 105 ? -9.697 -2.779 0.675 1.00 97.56 105 LEU A C 1
ATOM 838 O O . LEU A 1 105 ? -9.424 -3.111 1.826 1.00 97.56 105 LEU A O 1
ATOM 842 N N . PHE A 1 106 ? -9.581 -1.535 0.223 1.00 91.94 106 PHE A N 1
ATOM 843 C CA . PHE A 1 106 ? -9.149 -0.427 1.062 1.00 91.94 106 PHE A CA 1
ATOM 844 C C . PHE A 1 106 ? -10.135 -0.141 2.207 1.00 91.94 106 PHE A C 1
ATOM 846 O O . PHE A 1 106 ? -9.712 0.077 3.338 1.00 91.94 106 PHE A O 1
ATOM 853 N N . TYR A 1 107 ? -11.444 -0.165 1.929 1.00 94.75 107 TYR A N 1
ATOM 854 C CA . TYR A 1 107 ? -12.438 0.456 2.811 1.00 94.75 107 TYR A CA 1
ATOM 855 C C . TYR A 1 107 ? -13.359 -0.511 3.567 1.00 94.75 107 TYR A C 1
ATOM 857 O O . TYR A 1 107 ? -13.961 -0.107 4.555 1.00 94.75 107 TYR A O 1
ATOM 865 N N . TYR A 1 108 ? -13.463 -1.786 3.173 1.00 96.62 108 TYR A N 1
ATOM 866 C CA . TYR A 1 108 ? -14.452 -2.716 3.754 1.00 96.62 108 TYR A CA 1
ATOM 867 C C . TYR A 1 108 ? -14.305 -2.955 5.256 1.00 96.62 108 TYR A C 1
ATOM 869 O O . TYR A 1 108 ? -15.283 -3.270 5.921 1.00 96.62 108 TYR A O 1
ATOM 877 N N . ARG A 1 109 ? -13.091 -2.808 5.797 1.00 94.31 109 ARG A N 1
ATOM 878 C CA . ARG A 1 109 ? -12.839 -2.932 7.240 1.00 94.31 109 ARG A CA 1
ATOM 879 C C . ARG A 1 109 ? -13.239 -1.682 8.023 1.00 94.31 109 ARG A C 1
ATOM 881 O O . ARG A 1 109 ? -13.249 -1.722 9.246 1.00 94.31 109 ARG A O 1
ATOM 888 N N . ILE A 1 110 ? -13.520 -0.584 7.327 1.00 93.94 110 ILE A N 1
ATOM 889 C CA . ILE A 1 110 ? -13.902 0.708 7.897 1.00 93.94 110 ILE A CA 1
ATOM 890 C C . ILE A 1 110 ? -15.410 0.916 7.747 1.00 93.94 110 ILE A C 1
ATOM 892 O O . ILE A 1 110 ? -16.081 1.231 8.723 1.00 93.94 110 ILE A O 1
ATOM 896 N N . ASP A 1 111 ? -15.933 0.706 6.539 1.00 94.56 111 ASP A N 1
ATOM 897 C CA . ASP A 1 111 ? -17.356 0.792 6.210 1.00 94.56 111 ASP A CA 1
ATOM 898 C C . ASP A 1 111 ? -17.669 -0.195 5.074 1.00 94.56 111 ASP A C 1
ATOM 900 O O . ASP A 1 111 ? -17.448 0.069 3.885 1.00 94.56 111 ASP A O 1
ATOM 904 N N . GLU A 1 112 ? -18.159 -1.371 5.458 1.00 95.44 112 GLU A N 1
ATOM 905 C CA . GLU A 1 112 ? -18.531 -2.444 4.534 1.00 95.44 112 GLU A CA 1
ATOM 906 C C . GLU A 1 112 ? -19.674 -2.029 3.594 1.00 95.44 112 GLU A C 1
ATOM 908 O O . GLU A 1 112 ? -19.675 -2.375 2.408 1.00 95.44 112 GLU A O 1
ATOM 913 N N . ASP A 1 113 ? -20.613 -1.218 4.086 1.00 95.50 113 ASP A N 1
ATOM 914 C CA . ASP A 1 113 ? -21.787 -0.795 3.331 1.00 95.50 113 ASP A CA 1
ATOM 915 C C . ASP A 1 113 ? -21.435 0.157 2.187 1.00 95.50 113 ASP A C 1
ATOM 917 O O . ASP A 1 113 ? -22.136 0.167 1.170 1.00 95.50 113 ASP A O 1
ATOM 921 N N . GLN A 1 114 ? -20.361 0.939 2.308 1.00 95.69 114 GLN A N 1
ATOM 922 C CA . GLN A 1 114 ? -19.897 1.857 1.259 1.00 95.69 114 GLN A CA 1
ATOM 923 C C . GLN A 1 114 ? -18.718 1.317 0.434 1.00 95.69 114 GLN A C 1
ATOM 925 O O . GLN A 1 114 ? -18.405 1.859 -0.634 1.00 95.69 114 GLN A O 1
ATOM 930 N N . ALA A 1 115 ? -18.075 0.236 0.873 1.00 96.81 115 ALA A N 1
ATOM 931 C CA . ALA A 1 115 ? -16.925 -0.353 0.200 1.00 96.81 115 ALA A CA 1
ATOM 932 C C . ALA A 1 115 ? -17.225 -0.735 -1.264 1.00 96.81 115 ALA A C 1
ATOM 934 O O . ALA A 1 115 ? -18.208 -1.401 -1.587 1.00 96.81 115 ALA A O 1
ATOM 935 N N . GLY A 1 116 ? -16.362 -0.282 -2.180 1.00 97.50 116 GLY A N 1
ATOM 936 C CA . GLY A 1 116 ? -16.493 -0.543 -3.621 1.00 97.50 116 GLY A CA 1
ATOM 937 C C . GLY A 1 116 ? -17.713 0.078 -4.319 1.00 97.50 116 GLY A C 1
ATOM 938 O O . GLY A 1 116 ? -18.010 -0.279 -5.462 1.00 97.50 116 GLY A O 1
ATOM 939 N N . LYS A 1 117 ? -18.430 1.010 -3.678 1.00 97.00 117 LYS A N 1
ATOM 940 C CA . LYS A 1 117 ? -19.597 1.684 -4.266 1.00 97.00 117 LYS A CA 1
ATOM 941 C C . LYS A 1 117 ? -19.277 3.135 -4.599 1.00 97.00 117 LYS A C 1
ATOM 943 O O . LYS A 1 117 ? -18.574 3.824 -3.865 1.00 97.00 117 LYS A O 1
ATOM 948 N N . TYR A 1 118 ? -19.847 3.626 -5.698 1.00 96.19 118 TYR A N 1
ATOM 949 C CA . TYR A 1 118 ? -19.876 5.062 -5.931 1.00 96.19 118 TYR A CA 1
ATOM 950 C C . TYR A 1 118 ? -20.782 5.733 -4.911 1.00 96.19 118 TYR A C 1
ATOM 952 O O . TYR A 1 118 ? -21.894 5.283 -4.625 1.00 96.19 118 TYR A O 1
ATOM 960 N N . ARG A 1 119 ? -20.300 6.854 -4.398 1.00 90.69 119 ARG A N 1
ATOM 961 C CA . ARG A 1 119 ? -21.034 7.686 -3.459 1.00 90.69 119 ARG A CA 1
ATOM 962 C C . ARG A 1 119 ? -22.298 8.253 -4.111 1.00 90.69 119 ARG A C 1
ATOM 964 O O . ARG A 1 119 ? -22.237 8.810 -5.203 1.00 90.69 119 ARG A O 1
ATOM 971 N N . LYS A 1 120 ? -23.429 8.177 -3.404 1.00 89.31 120 LYS A N 1
ATOM 972 C CA . LYS A 1 120 ? -24.732 8.709 -3.859 1.00 89.31 120 LYS A CA 1
ATOM 973 C C . LYS A 1 120 ? -25.050 10.116 -3.340 1.00 89.31 120 LYS A C 1
ATOM 975 O O . LYS A 1 120 ? -25.963 10.765 -3.834 1.00 89.31 120 LYS A O 1
ATOM 980 N N . GLN A 1 121 ? -24.311 10.588 -2.338 1.00 84.50 121 GLN A N 1
ATOM 981 C CA . GLN A 1 121 ? -24.520 11.894 -1.712 1.00 84.50 121 GLN A CA 1
ATOM 982 C C . GLN A 1 121 ? -23.554 12.943 -2.276 1.00 84.50 121 GLN A C 1
ATOM 984 O O . GLN A 1 121 ? -22.382 12.655 -2.532 1.00 84.50 121 GLN A O 1
ATOM 989 N N . LYS A 1 122 ? -24.023 14.184 -2.438 1.00 81.50 122 LYS A N 1
ATOM 990 C CA . LYS A 1 122 ? -23.188 15.314 -2.876 1.00 81.50 122 LYS A CA 1
ATOM 991 C C . LYS A 1 122 ? -22.254 15.732 -1.733 1.00 81.50 122 LYS A C 1
ATOM 993 O O . LYS A 1 122 ? -22.659 15.736 -0.577 1.00 81.50 122 LYS A O 1
ATOM 998 N N . LYS A 1 123 ? -20.987 16.063 -2.027 1.00 65.62 123 LYS A N 1
ATOM 999 C CA . LYS A 1 123 ? -20.067 16.572 -0.985 1.00 65.62 123 LYS A CA 1
ATOM 1000 C C . LYS A 1 123 ? -20.502 18.008 -0.722 1.00 65.62 123 LYS A C 1
ATOM 1002 O O . LYS A 1 123 ? -20.504 18.789 -1.673 1.00 65.62 123 LYS A O 1
ATOM 1007 N N . SER A 1 124 ? -20.899 18.349 0.503 1.00 61.16 124 SER A N 1
ATOM 1008 C CA . SER A 1 124 ? -20.975 19.764 0.856 1.00 61.16 124 SER A CA 1
ATOM 1009 C C . SER A 1 124 ? -19.527 20.261 0.869 1.00 61.16 124 SER A C 1
ATOM 1011 O O . SER A 1 124 ? -18.653 19.676 1.511 1.00 61.16 124 SER A O 1
ATOM 1013 N N . SER A 1 125 ? -19.224 21.252 0.039 1.00 54.34 125 SER A N 1
ATOM 1014 C CA . SER A 1 125 ? -17.934 21.931 0.044 1.00 54.34 125 SER A CA 1
ATOM 1015 C C . SER A 1 125 ? -17.907 22.870 1.246 1.00 54.34 125 SER A C 1
ATOM 1017 O O . SER A 1 125 ? -17.986 24.085 1.091 1.00 54.34 125 SER A O 1
ATOM 1019 N N . LEU A 1 126 ? -17.888 22.316 2.457 1.00 48.72 126 LEU A N 1
ATOM 1020 C CA . LEU A 1 126 ? -17.454 23.097 3.605 1.00 48.72 126 LEU A CA 1
ATOM 1021 C C . LEU A 1 126 ? -15.955 23.366 3.407 1.00 48.72 126 LEU A C 1
ATOM 1023 O O . LEU A 1 126 ? -15.224 22.432 3.060 1.00 48.72 126 LEU A O 1
ATOM 1027 N N . PRO A 1 127 ? -15.496 24.622 3.539 1.00 45.03 127 PRO A N 1
ATOM 1028 C CA . PRO A 1 127 ? -14.079 24.928 3.433 1.00 45.03 127 PRO A CA 1
ATOM 1029 C C . PRO A 1 127 ? -13.323 24.081 4.457 1.00 45.03 127 PRO A C 1
ATOM 1031 O O . PRO A 1 127 ? -13.760 23.953 5.602 1.00 45.03 127 PRO A O 1
ATOM 1034 N N . ALA A 1 128 ? -12.224 23.465 4.018 1.00 51.62 128 ALA A N 1
ATOM 1035 C CA . ALA A 1 128 ? -11.340 22.715 4.895 1.00 51.62 128 ALA A CA 1
ATOM 1036 C C . ALA A 1 128 ? -10.961 23.613 6.081 1.00 51.62 128 ALA A C 1
ATOM 1038 O O . ALA A 1 128 ? -10.380 24.682 5.892 1.00 51.62 128 ALA A O 1
ATOM 1039 N N . GLN A 1 129 ? -11.334 23.203 7.294 1.00 51.09 129 GLN A N 1
ATOM 1040 C CA . GLN A 1 129 ? -10.764 23.798 8.495 1.00 51.09 129 GLN A CA 1
ATOM 1041 C C . GLN A 1 129 ? -9.259 23.507 8.440 1.00 51.09 129 GLN A C 1
ATOM 1043 O O . GLN A 1 129 ? -8.901 22.356 8.183 1.00 51.09 129 GLN A O 1
ATOM 1048 N N . PRO A 1 130 ? -8.374 24.500 8.615 1.00 45.28 130 PRO A N 1
ATOM 1049 C CA . PRO A 1 130 ? -6.944 24.239 8.618 1.00 45.28 130 PRO A CA 1
ATOM 1050 C C . PRO A 1 130 ? -6.630 23.269 9.763 1.00 45.28 130 PRO A C 1
ATOM 1052 O O . PRO A 1 130 ? -6.724 23.637 10.937 1.00 45.28 130 PRO A O 1
ATOM 1055 N N . SER A 1 131 ? -6.286 22.020 9.432 1.00 49.41 131 SER A N 1
ATOM 1056 C CA . SER A 1 131 ? -5.749 21.088 10.416 1.00 49.41 131 SER A CA 1
ATOM 1057 C C . SER A 1 131 ? -4.406 21.648 10.874 1.00 49.41 131 SER A C 1
ATOM 1059 O O . SER A 1 131 ? -3.498 21.928 10.090 1.00 49.41 131 SER A O 1
ATOM 1061 N N . SER A 1 132 ? -4.309 21.932 12.170 1.00 40.06 132 SER A N 1
ATOM 1062 C CA . SER A 1 132 ? -3.042 22.336 12.770 1.00 40.06 132 SER A CA 1
ATOM 1063 C C . SER A 1 132 ? -2.111 21.122 12.761 1.00 40.06 132 SER A C 1
ATOM 1065 O O . SER A 1 132 ? -2.534 20.062 13.228 1.00 40.06 132 SER A O 1
ATOM 1067 N N . PRO A 1 133 ? -0.860 21.235 12.278 1.00 41.41 133 PRO A N 1
ATOM 1068 C CA . PRO A 1 133 ? 0.086 20.132 12.336 1.00 41.41 133 PRO A CA 1
ATOM 1069 C C . PRO A 1 133 ? 0.260 19.643 13.785 1.00 41.41 133 PRO A C 1
ATOM 1071 O O . PRO A 1 133 ? 0.397 20.474 14.691 1.00 41.41 133 PRO A O 1
ATOM 1074 N N . PRO A 1 134 ? 0.315 18.321 14.034 1.00 50.97 134 PRO A N 1
ATOM 1075 C CA . PRO A 1 134 ? 0.346 17.754 15.386 1.00 50.97 134 PRO A CA 1
ATOM 1076 C C . PRO A 1 134 ? 1.558 18.167 16.248 1.00 50.97 134 PRO A C 1
ATOM 1078 O O . PRO A 1 134 ? 1.562 17.922 17.451 1.00 50.97 134 PRO A O 1
ATOM 1081 N N . HIS A 1 135 ? 2.570 18.838 15.686 1.00 52.22 135 HIS A N 1
ATOM 1082 C CA . HIS A 1 135 ? 3.820 19.177 16.377 1.00 52.22 135 HIS A CA 1
ATOM 1083 C C . HIS A 1 135 ? 3.857 20.565 17.051 1.00 52.22 135 HIS A C 1
ATOM 1085 O O . HIS A 1 135 ? 4.892 20.950 17.588 1.00 52.22 135 HIS A O 1
ATOM 1091 N N . LEU A 1 136 ? 2.748 21.316 17.101 1.00 39.69 136 LEU A N 1
ATOM 1092 C CA . LEU A 1 136 ? 2.678 22.614 17.798 1.00 39.69 136 LEU A CA 1
ATOM 1093 C C . LEU A 1 136 ? 1.835 22.570 19.086 1.00 39.69 136 LEU A C 1
ATOM 1095 O O . LEU A 1 136 ? 1.066 23.484 19.381 1.00 39.69 136 LEU A O 1
ATOM 1099 N N . LYS A 1 137 ? 2.018 21.540 19.921 1.00 39.69 137 LYS A N 1
ATOM 1100 C CA . LYS A 1 137 ? 1.655 21.600 21.350 1.00 39.69 137 LYS A CA 1
ATOM 1101 C C . LYS A 1 137 ? 2.903 21.840 22.205 1.00 39.69 137 LYS A C 1
ATOM 1103 O O . LYS A 1 137 ? 3.463 20.932 22.794 1.00 39.69 137 LYS A O 1
ATOM 1108 N N . ARG A 1 138 ? 3.312 23.113 22.225 1.00 39.25 138 ARG A N 1
ATOM 1109 C CA . ARG A 1 138 ? 3.941 23.858 23.334 1.00 39.25 138 ARG A CA 1
ATOM 1110 C C . ARG A 1 138 ? 4.787 23.044 24.336 1.00 39.25 138 ARG A C 1
ATOM 1112 O O . ARG A 1 138 ? 4.256 22.563 25.331 1.00 39.25 138 ARG A O 1
ATOM 1119 N N . TYR A 1 139 ? 6.112 23.130 24.206 1.00 37.41 139 TYR A N 1
ATOM 1120 C CA . TYR A 1 139 ? 6.932 23.431 25.383 1.00 37.41 139 TYR A CA 1
ATOM 1121 C C . TYR A 1 139 ? 6.671 24.898 25.747 1.00 37.41 139 TYR A C 1
ATOM 1123 O O . TYR A 1 139 ? 7.114 25.813 25.055 1.00 37.41 139 TYR A O 1
ATOM 1131 N N . ARG A 1 140 ? 5.875 25.122 26.793 1.00 35.78 140 ARG A N 1
ATOM 1132 C CA . ARG A 1 140 ? 5.913 26.359 27.575 1.00 35.78 140 ARG A CA 1
ATOM 1133 C C . ARG A 1 140 ? 6.667 26.003 28.851 1.00 35.78 140 ARG A C 1
ATOM 1135 O O . ARG A 1 140 ? 6.151 25.220 29.643 1.00 35.78 140 ARG A O 1
ATOM 1142 N N . ILE A 1 141 ? 7.892 26.508 28.960 1.00 49.88 141 ILE A N 1
ATOM 1143 C CA . ILE A 1 141 ? 8.542 26.754 30.250 1.00 49.88 141 ILE A CA 1
ATOM 1144 C C . ILE A 1 141 ? 7.930 28.047 30.794 1.00 49.88 141 ILE A C 1
ATOM 1146 O O . ILE A 1 141 ? 7.649 28.936 29.951 1.00 49.88 141 ILE A O 1
#

Foldseek 3Di:
DVVVVVVVVVVVVVVCVPPPDDPVVVVVVLLVCLLVVLQVVVVVVVQDADSVRLSCCQPVVDDDPPGDPVSSQQSNLQSVLSVLVVVCVVDDDDDLQNVLVSQQSNPCSPPVPCRSDDDPDDDDPDDDDPDDPPPPPDPDD

=== Feature glossary ===
Feature key, reading from the visual/contextual features back 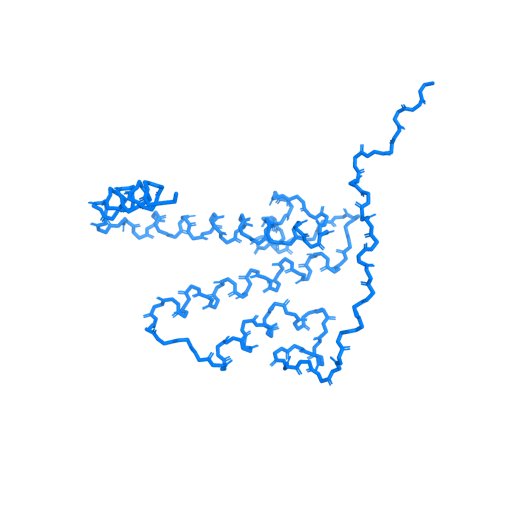to the raw sequence:

Rendered structure images. Six rendered views show the 3D structure from the faces of a cube — i.e. along ±x, ±y, ±z. Rendering representation is drawn randomly per protein from cartoon (secondary-structure ribbons), sticks (backbone bonds), or molecular surface; coloring is either N→C rainbow (blue at the N-terminus through red at the C-terminus) or one color per chain.

Contact-map, Ramachandran, and PAE plots. The contact map is a binary N×N matrix image: pixel (i, j) is dark where Cα_i and Cα_j are within 8 Å and |i−j|>4. Because the |i−j|>4 filter removes local helical contacts, off-diagonal stripes parallel to the main diagonal indicate parallel β-sheets; stripes perpendicular to it indicate antiparallel β-sheets. The Ramachandran plot scatters every residue's (φ, ψ) pair against the sterically allowed regions. The PAE heatmap renders the predicted-aligned-error matrix.

InterPro / GO / CATH / organism. Database cross-references. InterPro integrates a dozen domain/family signature databases into unified entries with residue-range hits. GO terms attach function/process/location labels with evidence codes. CATH codes position the fold in a four-level structural taxonomy. Organism is the NCBI-taxonomy species name.

Nearest PDB structures. The Foldseek neighbor list gives the closest experimentally determined structures in the PDB, ranked by structural alignment. TM-score near 1 means near-identical fold; near 0.3 means only rough topology match. This is how one finds what a novel AlphaFold prediction most resembles in the solved-structure universe.

Predicted aligned error. PAE(i, j) answers: if I align the predicted and true structures on residue i, how far off (in Å) do I expect residue j to be? A block-diagonal PAE matrix with low values on the blocks and high values off-diagonal is the signature of a multi-domain protein with confidently predicted domains but uncertain inter-domain orientation.

Solvent-accessible surface area. Accessible surface area quantifies burial. A residue with SASA near zero is packed into the hydrophobic core; one with SASA >100 Å² sits on the surface. Computed here via the Shrake–Rupley numerical algorithm with a 1.4 Å probe.

B-factor. B-factor (Debye–Waller factor) reflects atomic displacement in the crystal lattice. It is an experimental observable (units Å²), not a prediction; low values mean the atom is pinned down, high values mean it moves or is heterogeneous across the crystal.

pLDDT. For AlphaFold models, the B-factor field carries pLDDT — the model's own estimate of local accuracy on a 0–100 scale. Regions with pLDDT<50 should be treated as essentially unmodeled; they often correspond to intrinsically disordered segments.

Backbone torsions (φ/ψ). φ (phi) and ψ (psi) are the two rotatable backbone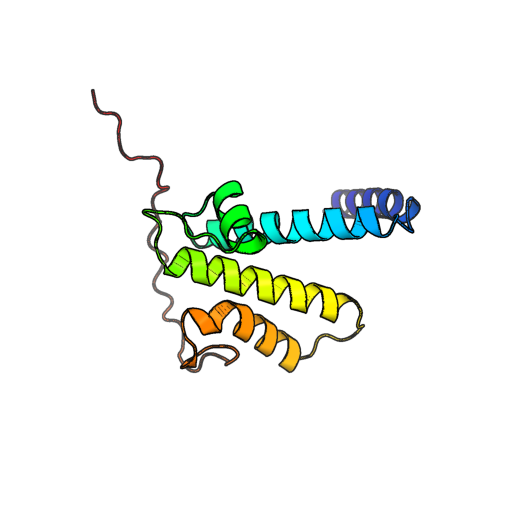 dihedrals per residue: φ is the C(i-1)–N–Cα–C torsion, ψ is the N–Cα–C–N(i+1) torsion, both in degrees on (−180°, 180°]. α-helical residues cluster near (−60°, −45°); β-strand residues near (−120°, +130°). A Ramachandran plot is simply a scatter of (φ, ψ) for every residue.

Radius of gyration, Cα contacts, bounding box. Radius of gyration (Rg) is the root-mean-square distance of Cα atoms from their centroid — a single number for overall size and compactness. A globular domain of N residues has Rg ≈ 2.2·N^0.38 Å; an extended or disordered chain has a much larger Rg. The Cα contact count is the number of residue pairs whose Cα atoms are within 8 Å and are more than four positions apart in sequence — a standard proxy for tertiary packing density. The bounding box is the smallest axis-aligned box enclosing all Cα atoms.

Secondary structure (3-state, P-SEA). Three-state secondary structure (P-SEA) collapses the eight DSSP classes into helix (a), strand (b), and coil (c). P-SEA assigns these from Cα geometry alone — distances and angles — without requiring backbone oxygens, so it works on any Cα trace.

Secondary structure (8-state, DSSP). DSSP 8-state secondary structure assigns each residue one of H (α-helix), G (3₁₀-helix), I (π-helix), E (extended β-strand), B (isolated β-bridge), T (hydrogen-bonded turn), S (bend), or '-' (coil). The assignment is computed from backbone hydrogen-bond geometry via the Kabsch–Sander algorithm.

Foldseek 3Di. A 3Di character summarizes, for each residue, the relative orientation of the Cα frame of its nearest spatial neighbor. Because it encodes fold topology rather than chemistry, 3Di alignments detect remote structural similarity that sequence alignment misses.

mmCIF coordinates. The mmCIF block holds the 3D Cartesian coordinates of each backbone atom (N, Cα, C, O) in ångströms. mmCIF is the PDB's canonical archive format — a tagged-loop text representation of the atomic model.

Sequence. Sequence gives the chain of amino acids in standard one-letter code (A=alanine, C=cysteine, …, Y=tyrosine), read N→C. It is the only feature that is directly encoded by the gene; all structural features are derived from the folded form of this sequence.